Protein AF-A0A842MP48-F1 (afdb_monomer_lite)

Structure (mmCIF, N/CA/C/O backbone):
data_AF-A0A842MP48-F1
#
_entry.id   AF-A0A842MP48-F1
#
loop_
_atom_site.group_PDB
_atom_site.id
_atom_site.type_symbol
_atom_site.label_atom_id
_atom_site.label_alt_id
_atom_site.label_comp_id
_atom_site.label_asym_id
_atom_site.label_entity_id
_atom_site.label_seq_id
_atom_site.pdbx_PDB_ins_code
_atom_site.Cartn_x
_atom_site.Cartn_y
_atom_site.Cartn_z
_atom_site.occupancy
_atom_site.B_iso_or_equiv
_atom_site.auth_seq_id
_atom_site.auth_comp_id
_atom_site.auth_asym_id
_atom_site.auth_atom_id
_atom_site.pdbx_PDB_model_num
ATOM 1 N N . MET A 1 1 ? -7.549 -12.560 17.000 1.00 39.66 1 MET A N 1
ATOM 2 C CA . MET A 1 1 ? -6.668 -11.372 17.022 1.00 39.66 1 MET A CA 1
ATOM 3 C C . MET A 1 1 ? -5.923 -11.325 15.700 1.00 39.66 1 MET A C 1
ATOM 5 O O . MET A 1 1 ? -5.065 -12.169 15.484 1.00 39.66 1 MET A O 1
ATOM 9 N N . PHE A 1 2 ? -6.299 -10.417 14.800 1.00 41.78 2 PHE A N 1
ATOM 10 C CA . PHE A 1 2 ? -5.680 -10.301 13.477 1.00 41.78 2 PHE A CA 1
ATOM 11 C C . PHE A 1 2 ? -5.046 -8.920 13.337 1.00 41.78 2 PHE A C 1
ATOM 13 O O . PHE A 1 2 ? -5.685 -7.906 13.610 1.00 41.78 2 PHE A O 1
ATOM 20 N N . LEU A 1 3 ? -3.772 -8.897 12.956 1.00 42.84 3 LEU A N 1
ATOM 21 C CA . LEU A 1 3 ? -2.987 -7.685 12.773 1.00 42.84 3 LEU A CA 1
ATOM 22 C C . LEU A 1 3 ? -2.710 -7.531 11.281 1.00 42.84 3 LEU A C 1
ATOM 24 O O . LEU A 1 3 ? -1.931 -8.290 10.709 1.00 42.84 3 LEU A O 1
ATOM 28 N N . TYR A 1 4 ? -3.379 -6.573 10.644 1.00 50.03 4 TYR A N 1
ATOM 29 C CA . TYR A 1 4 ? -3.197 -6.311 9.220 1.00 50.03 4 TYR A CA 1
ATOM 30 C C . TYR A 1 4 ? -1.895 -5.532 9.001 1.00 50.03 4 TYR A C 1
ATOM 32 O O . TYR A 1 4 ? -1.718 -4.426 9.520 1.00 50.03 4 TYR A O 1
ATOM 40 N N . LYS A 1 5 ? -0.971 -6.136 8.246 1.00 59.72 5 LYS A N 1
ATOM 41 C CA . LYS A 1 5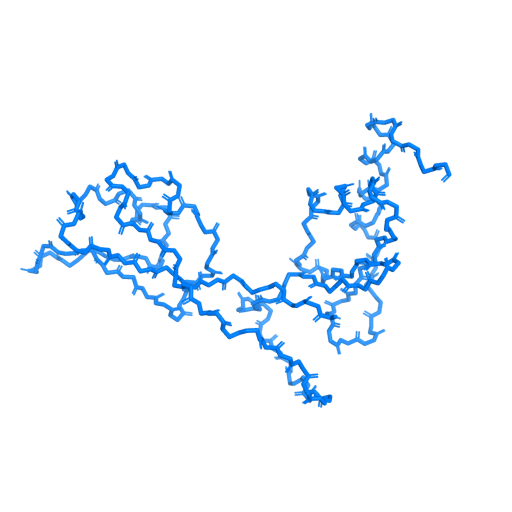 ? 0.329 -5.568 7.876 1.00 59.72 5 LYS A CA 1
ATOM 42 C C . LYS A 1 5 ? 0.349 -5.328 6.368 1.00 59.72 5 LYS A C 1
ATOM 44 O O . LYS A 1 5 ? 0.123 -6.252 5.593 1.00 59.72 5 LYS A O 1
ATOM 49 N N . GLN A 1 6 ? 0.644 -4.099 5.948 1.00 67.06 6 GLN A N 1
ATOM 50 C CA . GLN A 1 6 ? 0.967 -3.830 4.547 1.00 67.06 6 GLN A CA 1
ATOM 51 C C . GLN A 1 6 ? 2.356 -4.393 4.237 1.00 67.06 6 GLN A C 1
ATOM 53 O O . GLN A 1 6 ? 3.332 -4.079 4.926 1.00 67.06 6 GLN A O 1
ATOM 58 N N . PHE A 1 7 ? 2.452 -5.216 3.195 1.00 79.00 7 PHE A N 1
ATOM 59 C CA . PHE A 1 7 ? 3.724 -5.785 2.770 1.00 79.00 7 PHE A CA 1
ATOM 60 C C . PHE A 1 7 ? 4.397 -4.920 1.702 1.00 79.00 7 PHE A C 1
ATOM 62 O O . PHE A 1 7 ? 3.706 -4.425 0.798 1.00 79.00 7 PHE A O 1
ATOM 69 N N . PRO A 1 8 ? 5.736 -4.761 1.758 1.00 88.06 8 PRO A N 1
ATOM 70 C CA . PRO A 1 8 ? 6.503 -4.187 0.662 1.00 88.06 8 PRO A CA 1
ATOM 71 C C . PRO A 1 8 ? 6.217 -4.908 -0.657 1.00 88.06 8 PRO A C 1
ATOM 73 O O . PRO A 1 8 ? 5.697 -6.021 -0.680 1.00 88.06 8 PRO A O 1
ATOM 76 N N . VAL A 1 9 ? 6.563 -4.273 -1.767 1.00 92.06 9 VAL A N 1
ATOM 77 C CA . VAL A 1 9 ? 6.321 -4.828 -3.102 1.00 92.06 9 VAL A CA 1
ATOM 78 C C . VAL A 1 9 ? 7.606 -5.369 -3.718 1.00 92.06 9 VAL A C 1
ATOM 80 O O . VAL A 1 9 ? 8.698 -4.920 -3.382 1.00 92.06 9 VAL A O 1
ATOM 83 N N . SER A 1 10 ? 7.475 -6.299 -4.654 1.00 93.88 10 SER A N 1
ATOM 84 C CA . SER A 1 10 ? 8.546 -6.776 -5.528 1.00 93.88 10 SER A CA 1
ATOM 85 C C . SER A 1 10 ? 8.221 -6.492 -6.992 1.00 93.88 10 SER A C 1
ATOM 87 O O . SER A 1 10 ? 7.081 -6.182 -7.344 1.00 93.88 10 SER A O 1
ATOM 89 N N . ILE A 1 11 ? 9.250 -6.559 -7.842 1.00 95.31 11 ILE A N 1
ATOM 90 C CA . ILE A 1 11 ? 9.144 -6.342 -9.287 1.00 95.31 11 ILE A CA 1
ATOM 91 C C . ILE A 1 11 ? 9.605 -7.614 -10.003 1.00 95.31 11 ILE A C 1
ATOM 93 O O . ILE A 1 11 ? 10.755 -8.024 -9.843 1.00 95.31 11 ILE A O 1
ATOM 97 N N . ASP A 1 12 ? 8.733 -8.190 -10.824 1.00 96.00 12 ASP A N 1
ATOM 98 C CA . ASP A 1 12 ? 9.073 -9.195 -11.830 1.00 96.00 12 ASP A CA 1
ATOM 99 C C . ASP A 1 12 ? 9.831 -8.499 -12.975 1.00 96.00 12 ASP A C 1
ATOM 101 O O . ASP A 1 12 ? 9.258 -7.746 -13.770 1.00 96.00 12 ASP A O 1
ATOM 105 N N . GLN A 1 13 ? 11.153 -8.684 -13.016 1.00 96.06 13 GLN A N 1
ATOM 106 C CA . GLN A 1 13 ? 12.017 -7.990 -13.976 1.00 96.06 13 GLN A CA 1
ATOM 107 C C . GLN A 1 13 ? 11.818 -8.478 -15.416 1.00 96.06 13 GLN A C 1
ATOM 109 O O . GLN A 1 13 ? 12.103 -7.717 -16.340 1.00 96.06 13 GLN A O 1
ATOM 114 N N . GLU A 1 14 ? 11.295 -9.689 -15.621 1.00 96.00 14 GLU A N 1
ATOM 115 C CA . GLU A 1 14 ? 11.022 -10.220 -16.961 1.00 96.00 14 GLU A CA 1
ATOM 116 C C . GLU A 1 14 ? 9.773 -9.575 -17.571 1.00 96.00 14 GLU A C 1
ATOM 118 O O . GLU A 1 14 ? 9.745 -9.267 -18.762 1.00 96.00 14 GLU A O 1
ATOM 123 N N . LYS A 1 15 ? 8.762 -9.282 -16.745 1.00 96.69 15 LYS A N 1
ATOM 124 C CA . LYS A 1 15 ? 7.535 -8.586 -17.179 1.00 96.69 15 LYS A CA 1
ATOM 125 C C . LYS A 1 15 ? 7.646 -7.065 -17.173 1.00 96.69 15 LYS A C 1
ATOM 127 O O . LYS A 1 15 ? 6.768 -6.373 -17.693 1.00 96.69 15 LYS A O 1
ATOM 132 N N . CYS A 1 16 ? 8.670 -6.506 -16.535 1.00 97.31 16 CYS A N 1
ATOM 133 C CA . CYS A 1 16 ? 8.800 -5.064 -16.383 1.00 97.31 16 CYS A CA 1
ATOM 134 C C . CYS A 1 16 ? 9.041 -4.374 -17.737 1.00 97.31 16 CYS A C 1
ATOM 136 O O . CYS A 1 16 ? 10.117 -4.470 -18.325 1.00 97.31 16 CYS A O 1
ATOM 138 N N . SER A 1 17 ? 8.075 -3.567 -18.189 1.00 96.19 17 SER A N 1
ATOM 139 C CA . SER A 1 17 ? 8.207 -2.766 -19.418 1.00 96.19 17 SER A CA 1
ATOM 140 C C . SER A 1 17 ? 9.125 -1.547 -19.280 1.00 96.19 17 SER A C 1
ATOM 142 O O . SER A 1 17 ? 9.349 -0.829 -20.251 1.00 96.19 17 SER A O 1
ATOM 144 N N . LYS A 1 18 ? 9.637 -1.272 -18.070 1.00 96.25 18 LYS A N 1
ATOM 145 C CA . LYS A 1 18 ? 10.519 -0.129 -17.761 1.00 96.25 18 LYS A CA 1
ATOM 146 C C . LYS A 1 18 ? 9.893 1.232 -18.102 1.00 96.25 18 LYS A C 1
ATOM 148 O O . LYS A 1 18 ? 10.613 2.206 -18.304 1.00 96.25 18 LYS A O 1
ATOM 153 N N . CYS A 1 19 ? 8.557 1.324 -18.097 1.00 96.75 19 CYS A N 1
ATOM 154 C CA . CYS A 1 19 ? 7.796 2.554 -18.370 1.00 96.75 19 CYS A CA 1
ATOM 155 C C . CYS A 1 19 ? 7.949 3.655 -17.302 1.00 96.75 19 CYS A C 1
ATOM 157 O O . CYS A 1 19 ? 7.595 4.803 -17.545 1.00 96.75 19 CYS A O 1
ATOM 159 N N . ARG A 1 20 ? 8.495 3.315 -16.123 1.00 96.50 20 ARG A N 1
ATOM 160 C CA . ARG A 1 20 ? 8.838 4.231 -15.012 1.00 96.50 20 ARG A CA 1
ATOM 161 C C . ARG A 1 20 ? 7.661 4.947 -14.335 1.00 96.50 20 ARG A C 1
ATOM 163 O O . ARG A 1 20 ? 7.897 5.820 -13.506 1.00 96.50 20 ARG A O 1
ATOM 170 N N . ILE A 1 21 ? 6.418 4.532 -14.583 1.00 97.31 21 ILE A N 1
ATOM 171 C CA . ILE A 1 21 ? 5.235 5.059 -13.875 1.00 97.31 21 ILE A CA 1
ATOM 172 C C . ILE A 1 21 ? 5.405 4.923 -12.353 1.00 97.31 21 ILE A C 1
ATOM 174 O O . ILE A 1 21 ? 5.232 5.896 -11.625 1.00 97.31 21 ILE A O 1
ATOM 178 N N . CYS A 1 22 ? 5.850 3.759 -11.866 1.00 97.25 22 CYS A N 1
ATOM 179 C CA . CYS A 1 22 ? 6.110 3.529 -10.439 1.00 97.25 22 CYS A CA 1
ATOM 180 C C . CYS A 1 22 ? 7.135 4.506 -9.827 1.00 97.25 22 CYS A C 1
ATOM 182 O O . CYS A 1 22 ? 6.962 4.924 -8.685 1.00 97.25 22 CYS A O 1
ATOM 184 N N . VAL A 1 23 ? 8.149 4.920 -10.595 1.00 97.06 23 VAL A N 1
ATOM 185 C CA . VAL A 1 23 ? 9.169 5.897 -10.171 1.00 97.06 23 VAL A CA 1
ATOM 186 C C . VAL A 1 23 ? 8.569 7.298 -10.034 1.00 97.06 23 VAL A C 1
ATOM 188 O O . VAL A 1 23 ? 8.948 8.037 -9.134 1.00 97.06 23 VAL A O 1
ATOM 191 N N . SER A 1 24 ? 7.600 7.663 -10.881 1.00 96.44 24 SER A N 1
ATOM 192 C CA . SER A 1 24 ? 6.935 8.976 -10.803 1.00 96.44 24 SER A CA 1
ATOM 193 C C . SER A 1 24 ? 5.963 9.128 -9.626 1.00 96.44 24 SER A C 1
ATOM 195 O O . SER A 1 24 ? 5.684 10.251 -9.218 1.00 96.44 24 SER A O 1
ATOM 197 N N . ILE A 1 25 ? 5.453 8.019 -9.077 1.00 94.75 25 ILE A N 1
ATOM 198 C CA . ILE A 1 25 ? 4.395 8.030 -8.050 1.00 94.75 25 ILE A CA 1
ATOM 199 C C . ILE A 1 25 ? 4.878 7.615 -6.653 1.00 94.75 25 ILE A C 1
ATOM 201 O O . ILE A 1 25 ? 4.160 7.831 -5.679 1.00 94.75 25 ILE A O 1
ATOM 205 N N . CYS A 1 26 ? 6.058 6.996 -6.522 1.00 93.12 26 CYS A N 1
ATOM 206 C CA . CYS A 1 26 ? 6.610 6.614 -5.222 1.00 93.12 26 CYS A CA 1
ATOM 207 C C . CYS A 1 26 ? 8.126 6.793 -5.159 1.00 93.12 26 CYS A C 1
ATOM 209 O O . CYS A 1 26 ? 8.873 6.158 -5.899 1.00 93.12 26 CYS A O 1
ATOM 211 N N . ASN A 1 27 ? 8.577 7.532 -4.143 1.00 93.19 27 ASN A N 1
ATOM 212 C CA . ASN A 1 27 ? 9.996 7.740 -3.818 1.00 93.19 27 ASN A CA 1
ATOM 213 C C . ASN A 1 27 ? 10.731 6.453 -3.404 1.00 93.19 27 ASN A C 1
ATOM 215 O O . ASN A 1 27 ? 11.944 6.449 -3.229 1.00 93.19 27 ASN A O 1
ATOM 219 N N . CYS A 1 28 ? 9.991 5.363 -3.203 1.00 94.38 28 CYS A N 1
ATOM 220 C CA . CYS A 1 28 ? 10.537 4.046 -2.926 1.00 94.38 28 CYS A CA 1
ATOM 221 C C . CYS A 1 28 ? 11.125 3.363 -4.170 1.00 94.38 28 CYS A C 1
ATOM 223 O O . CYS A 1 28 ? 11.841 2.376 -4.017 1.00 94.38 28 CYS A O 1
ATOM 225 N N . PHE A 1 29 ? 10.833 3.856 -5.377 1.00 96.62 29 PHE A N 1
ATOM 226 C CA . PHE A 1 29 ? 11.366 3.310 -6.620 1.00 96.62 29 PHE A CA 1
ATOM 227 C C . PHE A 1 29 ? 12.482 4.184 -7.183 1.00 96.62 29 PHE A C 1
ATOM 229 O O . PHE A 1 29 ? 12.445 5.410 -7.105 1.00 96.62 29 PHE A O 1
ATOM 236 N N . SER A 1 30 ? 13.446 3.539 -7.828 1.00 96.75 30 SER A N 1
ATOM 237 C CA . SER A 1 30 ? 14.487 4.199 -8.606 1.00 96.75 30 SER A CA 1
ATOM 238 C C . SER A 1 30 ? 14.680 3.490 -9.942 1.00 96.75 30 SER A C 1
ATOM 240 O O . SER A 1 30 ? 14.354 2.314 -10.106 1.00 96.75 30 SER A O 1
ATOM 242 N N . TYR A 1 31 ? 15.182 4.223 -10.931 1.00 97.25 31 TYR A N 1
ATOM 243 C CA . TYR A 1 31 ? 15.546 3.667 -12.228 1.00 97.25 31 TYR A CA 1
ATOM 244 C C . TYR A 1 31 ? 17.064 3.698 -12.373 1.00 97.25 31 TYR A C 1
ATOM 246 O O . TYR A 1 31 ? 17.667 4.774 -12.361 1.00 97.25 31 TYR A O 1
ATOM 254 N N . ASN A 1 32 ? 17.669 2.522 -12.518 1.00 95.25 32 ASN A N 1
ATOM 255 C CA . ASN A 1 32 ? 19.083 2.388 -12.815 1.00 95.25 32 ASN A CA 1
ATOM 256 C C . ASN A 1 32 ? 19.277 2.474 -14.337 1.00 95.25 32 ASN A C 1
ATOM 258 O O . ASN A 1 32 ? 18.799 1.625 -15.094 1.00 95.25 32 ASN A O 1
ATOM 262 N N . LYS A 1 33 ? 19.958 3.537 -14.779 1.00 93.56 33 LYS A N 1
ATOM 263 C CA . LYS A 1 33 ? 20.234 3.793 -16.198 1.00 93.56 33 LYS A CA 1
ATOM 264 C C . LYS A 1 33 ? 21.234 2.799 -16.781 1.00 93.56 33 LYS A C 1
ATOM 266 O O . LYS A 1 33 ? 21.052 2.406 -17.928 1.00 93.56 33 LYS A O 1
ATOM 271 N N . ASP A 1 34 ? 22.226 2.387 -15.999 1.00 94.75 34 ASP A N 1
ATOM 272 C CA . ASP A 1 34 ? 23.335 1.545 -16.454 1.00 94.75 34 ASP A CA 1
ATOM 273 C C . ASP A 1 34 ? 22.867 0.111 -16.709 1.00 94.75 34 ASP A C 1
ATOM 275 O O . ASP A 1 34 ? 23.214 -0.502 -17.715 1.00 94.75 34 ASP A O 1
ATOM 279 N N . THR A 1 35 ? 22.008 -0.407 -15.832 1.00 93.31 35 THR A N 1
ATOM 280 C CA . THR A 1 35 ? 21.434 -1.754 -15.965 1.00 93.31 35 THR A CA 1
ATOM 281 C C . THR A 1 35 ? 20.098 -1.766 -16.704 1.00 93.31 35 THR A C 1
ATOM 283 O O . THR A 1 35 ? 19.575 -2.839 -16.998 1.00 93.31 35 THR A O 1
ATOM 286 N N . ASN A 1 36 ? 19.527 -0.596 -17.014 1.00 93.19 36 ASN A N 1
ATOM 287 C CA . ASN A 1 36 ? 18.195 -0.452 -17.606 1.00 93.19 36 ASN A CA 1
ATOM 288 C C . ASN A 1 36 ? 17.119 -1.229 -16.814 1.00 93.19 36 ASN A C 1
ATOM 290 O O . ASN A 1 36 ? 16.295 -1.950 -17.389 1.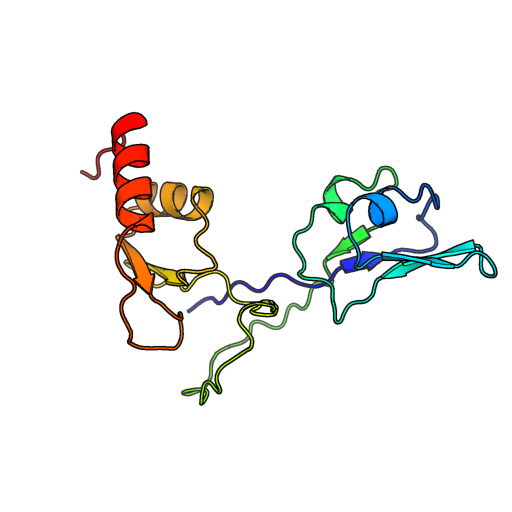00 93.19 36 ASN A O 1
ATOM 294 N N . THR A 1 37 ? 17.150 -1.104 -15.483 1.00 95.25 37 THR A N 1
ATOM 295 C CA . THR A 1 37 ? 16.226 -1.781 -14.557 1.00 95.25 37 THR A CA 1
ATOM 296 C C . THR A 1 37 ? 15.571 -0.801 -13.592 1.00 95.25 37 THR A C 1
ATOM 298 O O . THR A 1 37 ? 16.111 0.255 -13.260 1.00 95.25 37 THR A O 1
ATOM 301 N N . VAL A 1 38 ? 14.372 -1.158 -13.134 1.00 97.38 38 VAL A N 1
ATOM 302 C CA . VAL A 1 38 ? 13.684 -0.454 -12.049 1.00 97.38 38 VAL A CA 1
ATOM 303 C C . VAL A 1 38 ? 13.926 -1.222 -10.755 1.00 97.38 38 VAL A C 1
ATOM 305 O O . VAL A 1 38 ? 13.796 -2.445 -10.727 1.00 97.38 38 VAL A O 1
ATOM 308 N N . LEU A 1 39 ? 14.259 -0.501 -9.689 1.00 95.69 39 LEU A N 1
ATOM 309 C CA . LEU A 1 39 ? 14.530 -1.040 -8.361 1.00 95.69 39 LEU A CA 1
ATOM 310 C C . LEU A 1 39 ? 13.530 -0.471 -7.355 1.00 95.69 39 LEU A C 1
ATOM 312 O O . LEU A 1 39 ? 13.045 0.650 -7.513 1.00 95.69 39 LEU A O 1
ATOM 316 N N . VAL A 1 40 ? 13.244 -1.243 -6.310 1.00 94.44 40 VAL A N 1
ATOM 317 C CA . VAL A 1 40 ? 12.412 -0.827 -5.178 1.00 94.44 40 VAL A CA 1
ATOM 318 C C . VAL A 1 40 ? 13.209 -0.953 -3.884 1.00 94.44 40 VAL A C 1
ATOM 320 O O . VAL A 1 40 ? 13.878 -1.956 -3.643 1.00 94.44 40 VAL A O 1
ATOM 323 N N . ASN A 1 41 ? 13.150 0.080 -3.045 1.00 91.12 41 ASN A N 1
ATOM 324 C CA . ASN A 1 41 ? 13.689 0.051 -1.694 1.00 91.12 41 ASN A CA 1
ATOM 325 C C . ASN A 1 41 ? 12.620 -0.473 -0.726 1.00 91.12 41 ASN A C 1
ATOM 327 O O . ASN A 1 41 ? 11.732 0.268 -0.293 1.00 91.12 41 ASN A O 1
ATOM 331 N N . ASN A 1 42 ? 12.739 -1.747 -0.355 1.00 83.25 42 ASN A N 1
ATOM 332 C CA . ASN A 1 42 ? 11.789 -2.417 0.535 1.00 83.25 42 ASN A CA 1
ATOM 333 C C . ASN A 1 42 ? 11.784 -1.854 1.962 1.00 83.25 42 ASN A C 1
ATOM 335 O O . ASN A 1 42 ? 10.768 -1.963 2.639 1.00 83.25 42 ASN A O 1
ATOM 339 N N . ILE A 1 43 ? 12.870 -1.207 2.402 1.00 80.50 43 ILE A N 1
ATOM 340 C CA . ILE A 1 43 ? 12.955 -0.578 3.731 1.00 80.50 43 ILE A CA 1
ATOM 341 C C . ILE A 1 43 ? 12.065 0.672 3.787 1.00 80.50 43 ILE A C 1
ATOM 343 O O . ILE A 1 43 ? 11.453 0.965 4.811 1.00 80.50 43 ILE A O 1
ATOM 347 N N . SER A 1 44 ? 11.977 1.417 2.683 1.00 80.38 44 SER A N 1
ATOM 348 C CA . SER A 1 44 ? 11.159 2.635 2.586 1.00 80.38 44 SER A CA 1
ATOM 349 C C . SER A 1 44 ? 9.741 2.378 2.066 1.00 80.38 44 SER A C 1
ATOM 351 O O . SER A 1 44 ? 8.883 3.260 2.150 1.00 80.38 44 SER A O 1
ATOM 353 N N . CYS A 1 45 ? 9.483 1.199 1.499 1.00 85.25 45 CYS A N 1
ATOM 354 C CA . CYS A 1 45 ? 8.184 0.843 0.952 1.00 85.25 45 CYS A CA 1
ATOM 355 C C . CYS A 1 45 ? 7.169 0.604 2.075 1.00 85.25 45 CYS A C 1
ATOM 357 O O . CYS A 1 45 ? 7.341 -0.277 2.911 1.00 85.25 45 CYS A O 1
ATOM 359 N N . LYS A 1 46 ? 6.072 1.367 2.063 1.00 83.69 46 LYS A N 1
ATOM 360 C CA . LYS A 1 46 ? 4.988 1.214 3.047 1.00 83.69 46 LYS A CA 1
ATOM 361 C C . LYS A 1 46 ? 3.995 0.108 2.698 1.00 83.69 46 LYS A C 1
ATOM 363 O O . LYS A 1 46 ? 3.188 -0.225 3.548 1.00 83.69 46 LYS A O 1
ATOM 368 N N . GLY A 1 47 ? 4.039 -0.419 1.472 1.00 87.06 47 GLY A N 1
ATOM 369 C CA . GLY A 1 47 ? 3.095 -1.434 1.008 1.00 87.06 47 GLY A CA 1
ATOM 370 C C . GLY A 1 47 ? 1.693 -0.905 0.681 1.00 87.06 47 GLY A C 1
ATOM 371 O O . GLY A 1 47 ? 0.732 -1.654 0.768 1.00 87.06 47 GLY A O 1
ATOM 372 N N . CYS A 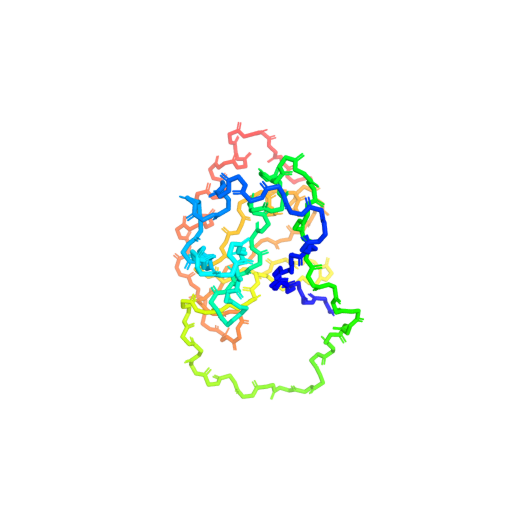1 48 ? 1.553 0.361 0.268 1.00 87.44 48 CYS A N 1
ATOM 373 C CA . CYS A 1 48 ? 0.240 0.971 -0.003 1.00 87.44 48 CYS A CA 1
ATOM 374 C C . CYS A 1 48 ? -0.444 0.513 -1.307 1.00 87.44 48 CYS A C 1
ATOM 376 O O . CYS A 1 48 ? -1.566 0.921 -1.581 1.00 87.44 48 CYS A O 1
ATOM 378 N N . GLY A 1 49 ? 0.238 -0.258 -2.159 1.00 89.31 49 GLY A N 1
ATOM 379 C CA . GLY A 1 49 ? -0.357 -0.866 -3.356 1.00 89.31 49 GLY A CA 1
ATOM 380 C C . GLY A 1 49 ? -0.614 0.063 -4.552 1.00 89.31 49 GLY A C 1
ATOM 381 O O . GLY A 1 49 ? -0.932 -0.429 -5.631 1.00 89.31 49 GLY A O 1
ATOM 382 N N . VAL A 1 50 ? -0.403 1.383 -4.446 1.00 92.38 50 VAL A N 1
ATOM 383 C CA . VAL A 1 50 ? -0.637 2.320 -5.574 1.00 92.38 50 VAL A CA 1
ATOM 384 C C . VAL A 1 50 ? 0.178 1.933 -6.817 1.00 92.38 50 VAL A C 1
ATOM 386 O O . VAL A 1 50 ? -0.328 1.957 -7.937 1.00 92.38 50 VAL A O 1
ATOM 389 N N . CYS A 1 51 ? 1.432 1.512 -6.626 1.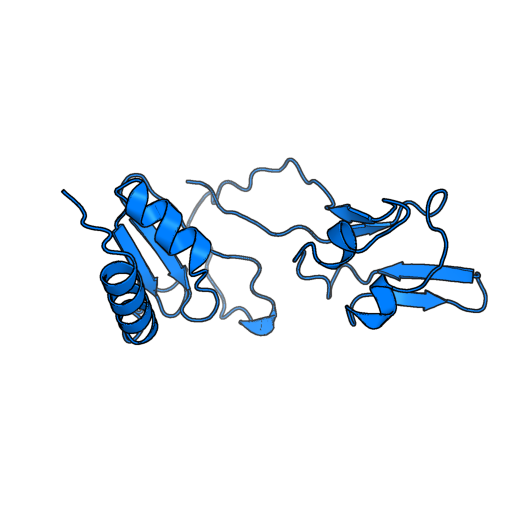00 94.94 51 CYS A N 1
ATOM 390 C CA . CYS A 1 51 ? 2.296 1.053 -7.715 1.00 94.94 51 CYS A CA 1
ATOM 391 C C . CYS A 1 51 ? 1.847 -0.274 -8.340 1.00 94.94 51 CYS A C 1
ATOM 393 O O . CYS A 1 51 ? 2.021 -0.446 -9.543 1.00 94.94 51 CYS A O 1
ATOM 395 N N . VAL A 1 52 ? 1.239 -1.170 -7.557 1.00 94.38 52 VAL A N 1
ATOM 396 C CA . VAL A 1 52 ? 0.666 -2.433 -8.043 1.00 94.38 52 VAL A CA 1
ATOM 397 C C . VAL A 1 52 ? -0.501 -2.130 -8.980 1.00 94.38 52 VAL A C 1
ATOM 399 O O . VAL A 1 52 ? -0.498 -2.569 -10.126 1.00 94.38 52 VAL A O 1
ATOM 402 N N . ALA A 1 53 ? -1.442 -1.293 -8.533 1.00 92.81 53 ALA A N 1
ATOM 403 C CA . ALA A 1 53 ? -2.609 -0.905 -9.325 1.00 92.81 53 ALA A CA 1
ATOM 404 C C . ALA A 1 53 ? -2.245 -0.106 -10.589 1.00 92.81 53 ALA A C 1
ATOM 406 O O . ALA A 1 53 ? -2.929 -0.201 -11.602 1.00 92.81 53 ALA A O 1
ATOM 407 N N . SER A 1 54 ? -1.159 0.672 -10.541 1.00 94.56 54 SER A N 1
ATOM 408 C CA . SER A 1 54 ? -0.740 1.541 -11.650 1.00 94.56 54 SER A CA 1
ATOM 409 C C . SER A 1 54 ? 0.187 0.860 -12.660 1.00 94.56 54 SER A C 1
ATOM 411 O O . SER A 1 54 ? 0.589 1.500 -13.629 1.00 94.56 54 SER A O 1
ATOM 413 N N . CYS A 1 55 ? 0.602 -0.392 -12.435 1.00 96.50 55 CYS A N 1
ATOM 414 C CA . CYS A 1 55 ? 1.553 -1.068 -13.312 1.00 96.50 55 CYS A CA 1
ATOM 415 C C . CYS A 1 55 ? 0.844 -1.631 -14.560 1.00 96.50 55 CYS A C 1
ATOM 417 O O . CYS A 1 55 ? 0.146 -2.639 -14.447 1.00 96.50 55 CYS A O 1
ATOM 419 N N . PRO A 1 56 ? 1.060 -1.067 -15.768 1.00 96.56 56 PRO A N 1
ATOM 420 C CA . PRO A 1 56 ? 0.358 -1.517 -16.972 1.00 96.56 56 PRO A CA 1
ATOM 421 C C . PRO A 1 56 ? 0.806 -2.906 -17.439 1.00 96.56 56 PRO A C 1
ATOM 423 O O . PRO A 1 56 ? 0.064 -3.588 -18.133 1.00 96.56 56 PRO A O 1
ATOM 426 N N . SER A 1 57 ? 2.021 -3.324 -17.073 1.00 97.06 57 SER A N 1
ATOM 427 C CA . SER A 1 57 ? 2.556 -4.648 -17.400 1.00 97.06 57 SER A CA 1
ATOM 428 C C . SER A 1 57 ? 2.311 -5.679 -16.296 1.00 97.06 57 SER A C 1
ATOM 430 O O . SER A 1 57 ? 2.844 -6.782 -16.374 1.00 97.06 57 SER A O 1
ATOM 432 N N . SER A 1 58 ? 1.572 -5.305 -15.243 1.00 95.81 58 SER A N 1
ATOM 433 C CA . SER A 1 58 ? 1.290 -6.152 -14.077 1.00 95.81 58 SER A CA 1
ATOM 434 C C . SER A 1 58 ? 2.538 -6.827 -13.492 1.00 95.81 58 SER A C 1
ATOM 436 O O . SER A 1 58 ? 2.483 -7.969 -13.055 1.00 95.81 58 SER A O 1
ATOM 438 N N . ALA A 1 59 ? 3.673 -6.121 -13.500 1.00 97.00 59 ALA A N 1
ATOM 439 C CA . ALA A 1 59 ? 4.970 -6.636 -13.063 1.00 97.00 59 ALA A CA 1
ATOM 440 C C . ALA A 1 59 ? 5.273 -6.376 -11.577 1.00 97.00 59 ALA A C 1
ATOM 442 O O . ALA A 1 59 ? 6.347 -6.735 -11.109 1.00 97.00 59 ALA A O 1
ATOM 443 N N . ILE A 1 60 ? 4.388 -5.695 -10.842 1.00 95.44 60 ILE A N 1
ATOM 444 C CA . ILE A 1 60 ? 4.605 -5.320 -9.437 1.00 95.44 60 ILE A CA 1
ATOM 445 C C . ILE A 1 60 ? 3.589 -6.058 -8.570 1.00 95.44 60 ILE A C 1
ATOM 447 O O . ILE A 1 60 ? 2.391 -5.990 -8.841 1.00 95.44 60 ILE A O 1
ATOM 451 N N . HIS A 1 61 ? 4.058 -6.712 -7.508 1.00 92.31 61 HIS A N 1
ATOM 452 C CA . HIS A 1 61 ? 3.222 -7.502 -6.600 1.00 92.31 61 HIS A CA 1
ATOM 453 C C . HIS A 1 61 ? 3.597 -7.230 -5.144 1.00 92.31 61 HIS A C 1
ATOM 455 O O . HIS A 1 61 ? 4.733 -6.865 -4.857 1.00 92.31 61 HIS A O 1
ATOM 461 N N . HIS A 1 62 ? 2.662 -7.416 -4.212 1.00 88.19 62 HIS A N 1
ATOM 462 C CA . HIS A 1 62 ? 3.016 -7.445 -2.793 1.00 88.19 62 HIS A CA 1
ATOM 463 C C . HIS A 1 62 ? 3.849 -8.691 -2.498 1.00 88.19 62 HIS A C 1
ATOM 465 O O . HIS A 1 62 ? 3.524 -9.779 -2.971 1.00 88.19 62 HIS A O 1
ATOM 471 N N . LEU A 1 63 ? 4.900 -8.529 -1.698 1.00 83.06 63 LEU A N 1
ATOM 472 C CA . LEU A 1 63 ? 5.591 -9.649 -1.078 1.00 83.06 63 LEU A CA 1
ATOM 473 C C . LEU A 1 63 ? 4.615 -10.289 -0.093 1.00 83.06 63 LEU A C 1
ATOM 475 O O . LEU A 1 63 ? 4.409 -9.768 0.996 1.00 83.06 63 LEU A O 1
ATOM 479 N N . GLN A 1 64 ? 3.952 -11.368 -0.493 1.00 69.00 64 GLN A N 1
ATOM 480 C CA . GLN A 1 64 ? 3.162 -12.149 0.448 1.00 69.00 64 GLN A CA 1
ATOM 481 C C . GLN A 1 64 ? 4.129 -12.848 1.397 1.00 69.00 64 GLN A C 1
ATOM 483 O O . GLN A 1 64 ? 5.007 -13.592 0.965 1.00 69.00 64 GLN A O 1
ATOM 488 N N . ASP A 1 65 ? 3.982 -12.567 2.683 1.00 52.53 65 ASP A N 1
ATOM 489 C CA . ASP A 1 65 ? 4.525 -13.406 3.733 1.00 52.53 65 ASP A CA 1
ATOM 490 C C . ASP A 1 65 ? 3.303 -14.014 4.424 1.00 52.53 65 ASP A C 1
ATOM 492 O O . ASP A 1 65 ? 2.558 -13.311 5.108 1.00 52.53 65 ASP A O 1
ATOM 496 N N . ASP A 1 66 ? 3.053 -15.304 4.192 1.00 48.75 66 ASP A N 1
ATOM 497 C CA . ASP A 1 66 ? 1.963 -16.059 4.832 1.00 48.75 66 ASP A CA 1
ATOM 498 C C . ASP A 1 66 ? 2.196 -16.240 6.347 1.00 48.75 66 ASP A C 1
ATOM 500 O O . ASP A 1 66 ? 1.441 -16.933 7.035 1.00 48.75 66 ASP A O 1
ATOM 504 N N . SER A 1 67 ? 3.238 -15.617 6.907 1.00 45.16 67 SER A N 1
ATOM 505 C CA . SER A 1 67 ? 3.467 -15.562 8.342 1.00 45.16 67 SER A CA 1
ATOM 506 C C . SER A 1 67 ? 2.462 -14.625 9.022 1.00 45.16 67 SER A C 1
ATOM 508 O O . SER A 1 67 ? 2.664 -13.428 9.238 1.00 45.16 67 SER A O 1
ATOM 510 N N . PHE A 1 68 ? 1.342 -15.219 9.425 1.00 44.38 68 PHE A N 1
ATOM 511 C CA . PHE A 1 68 ? 0.481 -14.687 10.471 1.00 44.38 68 PHE A CA 1
ATOM 512 C C . PHE A 1 68 ? 1.324 -14.431 11.731 1.00 44.38 68 PHE A C 1
ATOM 514 O O . PHE A 1 68 ? 1.736 -15.365 12.419 1.00 44.38 68 PHE A O 1
ATOM 521 N N . PHE A 1 69 ? 1.588 -13.165 12.057 1.00 44.03 69 PHE A N 1
ATOM 522 C CA . PHE A 1 69 ? 2.222 -12.819 13.327 1.00 44.03 69 PHE A CA 1
ATOM 523 C C . PHE A 1 69 ? 1.181 -12.891 14.448 1.00 44.03 69 PHE A C 1
ATOM 525 O O . PHE A 1 69 ? 0.378 -11.976 14.641 1.00 44.03 69 PHE A O 1
ATOM 532 N N . TYR A 1 70 ? 1.215 -13.982 15.211 1.00 42.25 70 TYR A N 1
ATOM 533 C CA . TYR A 1 70 ? 0.632 -14.015 16.545 1.00 42.25 70 TYR A CA 1
ATOM 534 C C . TYR A 1 70 ? 1.474 -13.103 17.444 1.00 42.25 70 TYR A C 1
ATOM 536 O O . TYR A 1 70 ? 2.671 -13.327 17.610 1.00 42.25 70 TYR A O 1
ATOM 544 N N . LEU A 1 71 ? 0.866 -12.072 18.038 1.00 43.06 71 LEU A N 1
ATOM 545 C CA . LEU A 1 71 ? 1.466 -11.381 19.182 1.00 43.06 71 LEU A CA 1
ATOM 546 C C . LEU A 1 71 ? 1.427 -12.348 20.374 1.00 43.06 71 LEU A C 1
ATOM 548 O O . LEU A 1 71 ? 0.487 -12.329 21.168 1.00 43.06 71 LEU A O 1
ATOM 552 N N . SER A 1 72 ? 2.409 -13.244 20.458 1.00 41.59 72 SER A N 1
ATOM 553 C CA . SER A 1 72 ? 2.670 -14.004 21.674 1.00 41.59 72 SER A CA 1
ATOM 554 C C . SER A 1 72 ? 3.385 -13.077 22.654 1.00 41.59 72 SER A C 1
ATOM 556 O O . SER A 1 72 ? 4.577 -12.819 22.520 1.00 41.59 72 SER A O 1
ATOM 558 N N . GLU A 1 73 ? 2.602 -12.585 23.612 1.00 44.47 73 GLU A N 1
ATOM 559 C CA . GLU A 1 73 ? 3.002 -11.801 24.784 1.00 44.47 73 GLU A CA 1
ATOM 560 C C . GLU A 1 73 ? 3.396 -10.334 24.539 1.00 44.47 73 GLU A C 1
ATOM 562 O O . GLU A 1 73 ? 3.806 -9.920 23.457 1.00 44.47 73 GLU A O 1
ATOM 567 N N . LYS A 1 74 ? 3.135 -9.518 25.572 1.00 43.22 74 LYS A N 1
ATOM 568 C CA . LYS A 1 74 ? 3.206 -8.050 25.581 1.00 43.22 74 LYS A CA 1
ATOM 569 C C . LYS A 1 74 ? 4.548 -7.564 25.032 1.00 43.22 74 LYS A C 1
ATOM 571 O O . LYS A 1 74 ? 5.537 -7.519 25.755 1.00 43.22 74 LYS A O 1
ATOM 576 N N . ALA A 1 75 ? 4.561 -7.148 23.770 1.00 43.34 75 ALA A N 1
ATOM 577 C CA . ALA A 1 75 ? 5.692 -6.439 23.202 1.00 43.34 75 ALA A CA 1
ATOM 578 C C . ALA A 1 75 ? 5.880 -5.122 23.968 1.00 43.34 75 ALA A C 1
ATOM 580 O O . ALA A 1 75 ? 4.974 -4.286 24.003 1.00 43.34 75 ALA A O 1
ATOM 581 N N . GLU A 1 76 ? 7.046 -4.930 24.583 1.00 38.44 76 GLU A N 1
ATOM 582 C CA . GLU A 1 76 ? 7.461 -3.624 25.086 1.00 38.44 76 GLU A CA 1
ATOM 583 C C . GLU A 1 76 ? 7.586 -2.673 23.895 1.00 38.44 76 GLU A C 1
ATOM 585 O O . GLU A 1 76 ? 8.537 -2.714 23.108 1.00 38.44 76 GLU A O 1
ATOM 590 N N . VAL A 1 77 ? 6.564 -1.839 23.712 1.00 46.22 77 VAL A N 1
ATOM 591 C CA . VAL A 1 77 ? 6.506 -0.908 22.592 1.00 46.22 77 VAL A CA 1
ATOM 592 C C . VAL A 1 77 ? 7.373 0.295 22.912 1.00 46.22 77 VAL A C 1
ATOM 594 O O . VAL A 1 77 ? 6.917 1.313 23.430 1.00 46.22 77 VAL A O 1
ATOM 597 N N . ASN A 1 78 ? 8.651 0.184 22.558 1.00 48.69 78 ASN A N 1
ATOM 598 C CA . ASN A 1 78 ? 9.498 1.353 22.392 1.00 48.69 78 ASN A CA 1
ATOM 599 C C . ASN A 1 78 ? 8.847 2.290 21.373 1.00 48.69 78 ASN A C 1
ATOM 601 O O . ASN A 1 78 ? 8.272 1.836 20.383 1.00 48.69 78 ASN A O 1
ATOM 605 N N . LYS A 1 79 ? 8.915 3.595 21.650 1.00 48.22 79 LYS A N 1
ATOM 606 C CA . LYS A 1 79 ? 8.262 4.687 20.915 1.00 48.22 79 LYS A CA 1
ATOM 607 C C . LYS A 1 79 ? 8.621 4.624 19.422 1.00 48.22 79 LYS A C 1
ATOM 609 O O . LYS A 1 79 ? 9.584 5.235 18.975 1.00 48.22 79 LYS A O 1
ATOM 614 N N . PHE A 1 80 ? 7.866 3.831 18.665 1.00 58.84 80 PHE A N 1
ATOM 615 C CA . PHE A 1 80 ? 8.111 3.570 17.255 1.00 58.84 80 PHE A CA 1
ATOM 616 C C . PHE A 1 80 ? 7.933 4.886 16.498 1.00 58.84 80 PHE A C 1
ATOM 618 O O . PHE A 1 80 ? 6.922 5.572 16.688 1.00 58.84 80 PHE A O 1
ATOM 625 N N . GLU A 1 81 ? 8.905 5.266 15.665 1.00 58.62 81 GLU A N 1
ATOM 626 C CA . GLU A 1 81 ? 8.771 6.433 14.794 1.00 58.62 81 GLU A CA 1
ATOM 627 C C . GLU A 1 81 ? 7.477 6.282 13.989 1.00 58.62 81 GLU A C 1
ATOM 629 O O . GLU A 1 81 ? 7.355 5.427 13.108 1.00 58.62 81 GLU A O 1
ATOM 634 N N . CYS A 1 82 ? 6.476 7.104 14.309 1.00 63.28 82 CYS A N 1
ATOM 635 C CA . CYS A 1 82 ? 5.138 6.999 13.731 1.00 63.28 82 CYS A CA 1
ATOM 636 C C . CYS A 1 82 ? 5.150 7.045 12.193 1.00 63.28 82 CYS A C 1
ATOM 638 O O . CYS A 1 82 ? 4.250 6.509 11.550 1.00 63.28 82 CYS A O 1
ATOM 640 N N . GLU A 1 83 ? 6.177 7.660 11.604 1.00 58.84 83 GLU A N 1
ATOM 641 C CA . GLU A 1 83 ? 6.391 7.774 10.159 1.00 58.84 83 GLU A CA 1
ATOM 642 C C . GLU A 1 83 ? 6.568 6.422 9.456 1.00 58.84 83 GLU A C 1
ATOM 644 O O . GLU A 1 83 ? 6.190 6.280 8.285 1.00 58.84 83 GLU A O 1
ATOM 649 N N . LYS A 1 84 ? 7.085 5.425 10.183 1.00 60.41 84 LYS A N 1
ATOM 650 C CA . LYS A 1 84 ? 7.363 4.068 9.698 1.00 60.41 84 LYS A CA 1
ATOM 651 C C . LYS A 1 84 ? 6.349 3.035 10.190 1.00 60.41 84 LYS A C 1
ATOM 653 O O . LYS A 1 84 ? 6.478 1.868 9.843 1.00 60.41 84 LYS A O 1
ATOM 658 N N . CYS A 1 85 ? 5.367 3.424 11.013 1.00 65.69 85 CYS A N 1
ATOM 659 C CA . CYS A 1 85 ? 4.436 2.488 11.655 1.00 65.69 85 CYS A CA 1
ATOM 660 C C . CYS A 1 85 ? 3.734 1.604 10.614 1.00 65.69 85 CYS A C 1
ATOM 662 O O . CYS A 1 85 ? 3.103 2.143 9.709 1.00 65.69 85 CYS A O 1
ATOM 664 N N . LEU A 1 86 ? 3.849 0.278 10.737 1.00 63.00 86 LEU A N 1
ATOM 665 C CA . LEU A 1 86 ? 3.284 -0.699 9.792 1.00 63.00 86 LEU A CA 1
ATOM 666 C C . LEU A 1 86 ? 1.876 -1.183 10.178 1.00 63.00 86 LEU A C 1
ATOM 668 O O . LEU A 1 86 ? 1.288 -1.971 9.446 1.00 63.00 86 LEU A O 1
ATOM 672 N N . TYR A 1 87 ? 1.348 -0.723 11.314 1.00 70.06 87 TYR A N 1
ATOM 673 C CA . TYR A 1 87 ? 0.079 -1.182 11.875 1.00 70.06 87 TYR A CA 1
ATOM 674 C C . TYR A 1 87 ? -1.053 -0.209 11.556 1.00 70.06 87 TYR A C 1
ATOM 676 O O . TYR A 1 87 ? -0.924 0.992 11.804 1.00 70.06 87 TYR A O 1
ATOM 684 N N . GLU A 1 88 ? -2.159 -0.722 11.023 1.00 69.25 88 GLU A N 1
ATOM 685 C CA . GLU A 1 88 ? -3.313 0.096 10.631 1.00 69.25 88 GLU A CA 1
ATOM 686 C C . GLU A 1 88 ? -4.376 0.173 11.725 1.00 69.25 88 GLU A C 1
ATOM 688 O O . GLU A 1 88 ? -4.696 1.261 12.203 1.00 69.25 88 GLU A O 1
ATOM 693 N N . PHE A 1 89 ? -4.892 -0.979 12.145 1.00 81.38 89 PHE A N 1
ATOM 694 C CA . PHE A 1 89 ? -5.930 -1.093 13.161 1.00 81.38 89 PHE A CA 1
ATOM 695 C C . PHE A 1 89 ? -5.867 -2.456 13.854 1.00 81.38 89 PHE A C 1
ATOM 697 O O . PHE A 1 89 ? -5.208 -3.389 13.393 1.00 81.38 89 PHE A O 1
ATOM 704 N N . PHE A 1 90 ? -6.555 -2.544 14.983 1.00 83.00 90 PHE A N 1
ATOM 705 C CA . PHE A 1 90 ? -6.746 -3.747 15.778 1.00 83.00 90 PHE A CA 1
ATOM 706 C C . PHE A 1 90 ? -8.232 -4.055 15.759 1.00 83.00 90 PHE A C 1
ATOM 708 O O . PHE A 1 90 ? -9.041 -3.155 15.958 1.00 83.00 90 PHE A O 1
ATOM 715 N N . GLU A 1 91 ? -8.586 -5.305 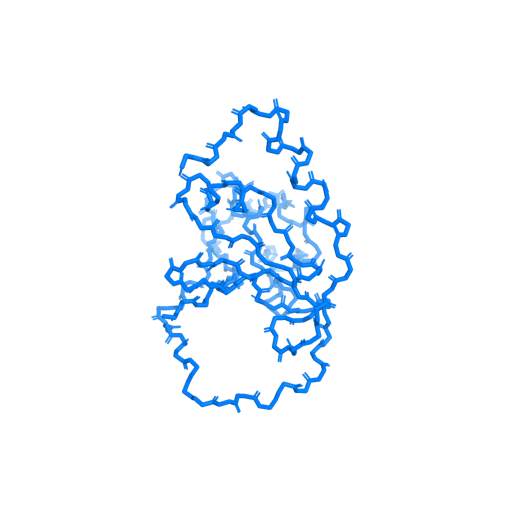15.507 1.00 84.19 91 GLU A N 1
ATOM 716 C CA . GLU A 1 91 ? -9.973 -5.742 15.425 1.00 84.19 91 GLU A CA 1
ATOM 717 C C . GLU A 1 91 ? -10.197 -6.894 16.410 1.00 84.19 91 GLU A C 1
ATOM 719 O O . GLU A 1 91 ? -9.527 -7.932 16.336 1.00 84.19 91 GLU A O 1
ATOM 724 N N . ASP A 1 92 ? -11.131 -6.685 17.335 1.00 83.38 92 ASP A N 1
ATOM 725 C CA . ASP A 1 92 ? -11.706 -7.713 18.201 1.00 83.38 92 ASP A CA 1
ATOM 726 C C . ASP A 1 92 ? -13.158 -8.014 17.777 1.00 83.38 92 ASP A C 1
ATOM 728 O O . ASP A 1 92 ? -13.590 -7.617 16.686 1.00 83.38 92 ASP A O 1
ATOM 732 N N . GLU A 1 93 ? -13.881 -8.810 18.569 1.00 82.31 93 GLU A N 1
ATOM 733 C CA . GLU A 1 93 ? -15.247 -9.247 18.244 1.00 82.31 93 GLU A CA 1
ATOM 734 C C . GLU A 1 93 ? -16.201 -8.051 18.095 1.00 82.31 93 GLU A C 1
ATOM 736 O O . GLU A 1 93 ? -16.888 -7.946 17.078 1.00 82.31 93 GLU A O 1
ATOM 741 N N . ASP A 1 94 ? -16.126 -7.087 19.016 1.00 87.44 94 ASP A N 1
ATOM 742 C CA . ASP A 1 94 ? -17.092 -5.986 19.135 1.00 87.44 94 ASP A CA 1
ATOM 743 C C . ASP A 1 94 ? -16.569 -4.638 18.622 1.00 87.44 94 ASP A C 1
ATOM 745 O O . ASP A 1 94 ? -17.311 -3.650 18.533 1.00 87.44 94 ASP A O 1
ATOM 749 N N . SER A 1 95 ? -15.268 -4.525 18.356 1.00 88.06 95 SER A N 1
ATOM 750 C CA . SER A 1 95 ? -14.638 -3.237 18.107 1.00 88.06 95 SER A CA 1
ATOM 751 C C . SER A 1 95 ? -13.461 -3.275 17.144 1.00 88.06 95 SER A C 1
ATOM 753 O O . SER A 1 95 ? -12.746 -4.263 16.979 1.00 88.06 95 SER A O 1
ATOM 755 N N . ILE A 1 96 ? -13.262 -2.130 16.500 1.00 87.81 96 ILE A N 1
ATOM 756 C CA . ILE A 1 96 ? -12.075 -1.819 15.719 1.00 87.81 96 ILE A CA 1
ATOM 757 C C . ILE A 1 96 ? -11.409 -0.578 16.310 1.00 87.81 96 ILE A C 1
ATOM 759 O O . ILE A 1 96 ? -12.042 0.452 16.559 1.00 87.81 96 ILE A O 1
ATOM 763 N N . ILE A 1 97 ? -10.111 -0.688 16.564 1.00 88.06 97 ILE A N 1
ATOM 764 C CA . ILE A 1 97 ? -9.294 0.315 17.232 1.00 88.06 97 ILE A CA 1
ATOM 765 C C . ILE A 1 97 ? -8.259 0.833 16.242 1.00 88.06 97 ILE A C 1
ATOM 767 O O . ILE A 1 97 ? -7.377 0.099 15.800 1.00 88.06 97 ILE A O 1
ATOM 771 N N . PHE A 1 98 ? -8.337 2.120 15.933 1.00 85.44 98 PHE A N 1
ATOM 772 C CA . PHE A 1 98 ? -7.380 2.816 15.084 1.00 85.44 98 PHE A CA 1
ATOM 773 C C . PHE A 1 98 ? -6.367 3.603 15.914 1.00 85.44 98 PHE A C 1
ATOM 775 O O . PHE A 1 98 ? -6.650 4.078 17.018 1.00 85.44 98 PHE A O 1
ATOM 782 N N . CYS A 1 99 ? -5.191 3.816 15.332 1.00 84.25 99 CYS A N 1
ATOM 783 C CA . CYS A 1 99 ? -4.256 4.834 15.797 1.00 84.25 99 CYS A CA 1
ATOM 784 C C . CYS A 1 99 ? -4.675 6.214 15.263 1.00 84.25 99 CYS A C 1
ATOM 786 O O . CYS A 1 99 ? -5.107 6.347 14.115 1.00 84.25 99 CYS A O 1
ATOM 788 N N . GLU A 1 100 ? -4.471 7.274 16.043 1.00 80.56 100 GLU A N 1
ATOM 789 C CA . GLU A 1 100 ? -4.808 8.645 15.654 1.00 80.56 100 GLU A CA 1
ATOM 790 C C . GLU A 1 100 ? -4.116 9.077 14.361 1.00 80.56 100 GLU A C 1
ATOM 792 O O . GLU A 1 100 ? -4.638 9.922 13.645 1.00 80.56 100 GLU A O 1
ATOM 797 N N . ARG A 1 101 ? -2.963 8.495 14.015 1.00 77.94 101 ARG A N 1
ATOM 798 C CA . ARG A 1 101 ? -2.245 8.798 12.767 1.00 77.94 101 ARG A CA 1
ATOM 799 C C . ARG A 1 101 ? -2.657 7.913 11.594 1.00 77.94 101 ARG A C 1
ATOM 801 O O . ARG A 1 101 ? -2.450 8.309 10.452 1.00 77.94 101 ARG A O 1
ATOM 808 N N . ARG A 1 102 ? -3.279 6.764 11.855 1.00 79.12 102 ARG A N 1
ATOM 809 C CA . ARG A 1 102 ? -3.718 5.792 10.845 1.00 79.12 102 ARG A CA 1
ATOM 810 C C . ARG A 1 102 ? -5.179 5.424 11.077 1.00 79.12 102 ARG A C 1
ATOM 812 O O . ARG A 1 102 ? -5.498 4.338 11.529 1.00 79.12 102 ARG A O 1
ATOM 819 N N . PHE A 1 103 ? -6.054 6.385 10.794 1.00 85.00 103 PHE A N 1
ATOM 820 C CA . PHE A 1 103 ? -7.500 6.183 10.810 1.00 85.00 103 PHE A CA 1
ATOM 821 C C . PHE A 1 103 ? -7.974 6.069 9.369 1.00 85.00 103 PHE A C 1
ATOM 823 O O . PHE A 1 103 ? -7.938 7.066 8.642 1.00 85.00 103 PHE A O 1
ATOM 830 N N . ASP A 1 104 ? -8.385 4.872 8.972 1.00 86.12 104 ASP A N 1
ATOM 831 C CA . ASP A 1 104 ? -8.971 4.638 7.661 1.00 86.12 104 ASP A CA 1
ATOM 832 C C . ASP A 1 104 ? -10.489 4.818 7.750 1.00 86.12 104 ASP A C 1
ATOM 834 O O . ASP A 1 104 ? -11.193 4.039 8.391 1.00 86.12 104 ASP A O 1
ATOM 838 N N . MET A 1 105 ? -10.991 5.881 7.120 1.00 86.19 105 MET A N 1
ATOM 839 C CA . MET A 1 105 ? -12.416 6.211 7.138 1.00 86.19 105 MET A CA 1
ATOM 840 C C . MET A 1 105 ? -13.260 5.148 6.425 1.00 86.19 105 MET A C 1
ATOM 842 O O . MET A 1 105 ? -14.362 4.849 6.876 1.00 86.19 105 MET A O 1
ATOM 846 N N . GLY A 1 106 ? -12.761 4.571 5.330 1.00 83.94 106 GLY A N 1
ATOM 847 C CA . GLY A 1 106 ? -13.497 3.571 4.558 1.00 83.94 106 GLY A CA 1
ATOM 848 C C . GLY A 1 106 ? -13.661 2.276 5.344 1.00 83.94 106 GLY A C 1
ATOM 849 O O . GLY A 1 106 ? -14.772 1.750 5.448 1.00 83.94 106 GLY A O 1
ATOM 850 N N . VAL A 1 107 ? -12.578 1.809 5.971 1.00 85.19 107 VAL A N 1
ATOM 851 C CA . VAL A 1 107 ? -12.620 0.646 6.867 1.00 85.19 107 VAL A CA 1
ATOM 852 C C . VAL A 1 107 ? -13.510 0.934 8.074 1.00 85.19 107 VAL A C 1
ATOM 854 O O . VAL A 1 107 ? -14.345 0.097 8.408 1.00 85.19 107 VAL A O 1
ATOM 857 N N . ALA A 1 108 ? -13.400 2.115 8.693 1.00 86.69 108 ALA A N 1
ATOM 858 C CA . ALA A 1 108 ? -14.239 2.488 9.832 1.00 86.69 108 ALA A CA 1
ATOM 859 C C . ALA A 1 108 ? -15.736 2.463 9.484 1.00 86.69 108 ALA A C 1
ATOM 861 O O . ALA A 1 108 ? -16.518 1.889 10.234 1.00 86.69 108 ALA A O 1
ATOM 862 N N . ILE A 1 109 ? -16.140 3.024 8.339 1.00 87.00 109 ILE A N 1
ATOM 863 C CA . ILE A 1 109 ? -17.543 3.000 7.893 1.00 87.00 109 ILE A CA 1
ATOM 864 C C . ILE A 1 109 ? -17.996 1.562 7.650 1.00 87.00 109 ILE A C 1
ATOM 866 O O . ILE A 1 109 ? -19.033 1.155 8.166 1.00 87.00 109 ILE A O 1
ATOM 870 N N . LYS A 1 110 ? -17.206 0.777 6.910 1.00 87.50 110 LYS A N 1
ATOM 871 C CA . LYS A 1 110 ? -17.536 -0.620 6.613 1.00 87.50 110 LYS A CA 1
ATOM 872 C C . LYS A 1 110 ? -17.744 -1.428 7.895 1.00 87.50 110 LYS A C 1
ATOM 874 O O . LYS A 1 110 ? -18.765 -2.088 8.037 1.00 87.50 110 LYS A O 1
ATOM 879 N N . LYS A 1 111 ? -16.798 -1.344 8.834 1.00 88.69 111 LYS A N 1
ATOM 880 C CA . LYS A 1 111 ? -16.854 -2.075 10.106 1.00 88.69 111 LYS A CA 1
ATOM 881 C C . LYS A 1 111 ? -17.970 -1.589 11.020 1.00 88.69 111 LYS A C 1
ATOM 883 O O . LYS A 1 111 ? -18.582 -2.404 11.698 1.00 88.69 111 LYS A O 1
ATOM 888 N N . PHE A 1 112 ? -18.279 -0.298 10.995 1.00 88.44 112 PHE A N 1
ATOM 889 C CA . PHE A 1 112 ? -19.435 0.235 11.707 1.00 88.44 112 PHE A CA 1
ATOM 890 C C . PHE A 1 112 ? -20.748 -0.345 11.174 1.00 88.44 112 PHE A C 1
ATOM 892 O O . PHE A 1 112 ? -21.568 -0.790 11.966 1.00 88.44 112 PHE A O 1
ATOM 899 N N . CYS A 1 113 ? -20.909 -0.438 9.849 1.00 85.12 113 CYS A N 1
ATOM 900 C CA . CYS A 1 113 ? -22.065 -1.100 9.235 1.00 85.12 113 CYS A CA 1
ATOM 901 C C . CYS A 1 113 ? -22.129 -2.610 9.531 1.00 85.12 113 CYS A C 1
ATOM 903 O O . CYS A 1 113 ? -23.205 -3.193 9.484 1.00 85.12 113 CYS A O 1
ATOM 905 N N . GLU A 1 114 ? -20.996 -3.247 9.839 1.00 88.50 114 GLU A N 1
ATOM 906 C CA . GLU A 1 114 ? -20.927 -4.632 10.334 1.00 88.50 114 GLU A CA 1
ATOM 907 C C . GLU A 1 114 ? -21.273 -4.743 11.839 1.00 88.50 114 GLU A C 1
ATOM 909 O O . GLU A 1 114 ? -21.152 -5.821 12.414 1.00 88.50 114 GLU A O 1
ATOM 914 N N . GLY A 1 115 ? -21.686 -3.648 12.489 1.00 87.81 115 GLY A N 1
ATOM 915 C CA . GLY A 1 115 ? -22.072 -3.603 13.904 1.00 87.81 115 GLY A CA 1
ATOM 916 C C . GLY A 1 115 ? -20.918 -3.339 14.875 1.00 87.81 115 GLY A C 1
ATOM 917 O O . GLY A 1 115 ? -21.129 -3.334 16.086 1.00 87.81 115 GLY A O 1
ATOM 918 N N . LYS A 1 116 ? -19.695 -3.093 14.384 1.00 89.69 116 LYS A N 1
ATOM 919 C CA . LYS A 1 116 ? -18.534 -2.873 15.258 1.00 89.69 116 LYS A CA 1
ATOM 920 C C . LYS A 1 116 ? -18.473 -1.453 15.801 1.00 89.69 116 LYS A C 1
ATOM 922 O O . LYS A 1 116 ? -18.690 -0.468 15.094 1.00 89.69 116 LYS A O 1
ATOM 927 N N . SER A 1 117 ? -18.053 -1.337 17.055 1.00 89.00 117 SER A N 1
ATOM 928 C CA . SER A 1 117 ? -17.731 -0.049 17.668 1.00 89.00 117 SER A CA 1
ATOM 929 C C . SER A 1 117 ? -16.379 0.486 17.173 1.00 89.00 117 SER A C 1
ATOM 931 O O . SER A 1 117 ? -15.389 -0.244 17.091 1.00 89.00 117 SER A O 1
ATOM 933 N N . ILE A 1 118 ? -16.320 1.780 16.844 1.00 89.81 118 ILE A N 1
ATOM 934 C CA . ILE A 1 118 ? -15.104 2.430 16.334 1.00 89.81 118 ILE A CA 1
ATOM 935 C C . ILE A 1 118 ? -14.393 3.163 17.471 1.00 89.81 118 ILE A C 1
ATOM 937 O O . ILE A 1 118 ? -14.968 4.051 18.100 1.00 89.81 118 ILE A O 1
ATOM 941 N N . LYS A 1 119 ? -13.123 2.831 17.712 1.00 89.00 119 LYS A N 1
ATOM 942 C CA . LYS A 1 119 ? -12.285 3.442 18.756 1.00 89.00 119 LYS A CA 1
ATOM 943 C C . LYS A 1 119 ? -11.027 4.054 18.142 1.00 89.00 119 LYS A C 1
ATOM 945 O O . LYS A 1 119 ? -10.475 3.526 17.178 1.00 89.00 119 LYS A O 1
ATOM 950 N N . VAL A 1 120 ? -10.542 5.157 18.714 1.00 85.38 120 VAL A N 1
ATOM 951 C CA . VAL A 1 120 ? -9.296 5.814 18.281 1.00 85.38 120 VAL A CA 1
ATOM 952 C C . VAL A 1 120 ? -8.398 6.084 19.486 1.00 85.38 120 VAL A C 1
ATOM 954 O O . VAL A 1 120 ? -8.781 6.789 20.417 1.00 85.38 120 VAL A O 1
ATOM 957 N N . LYS A 1 121 ? -7.183 5.537 19.459 1.00 85.06 121 LYS A N 1
ATOM 958 C CA . LYS A 1 121 ? -6.137 5.745 20.475 1.00 85.06 121 LYS A CA 1
ATOM 959 C C . LYS A 1 121 ? -5.005 6.603 19.918 1.00 85.06 121 LYS A C 1
ATOM 961 O O . LYS A 1 121 ? -4.819 6.644 18.702 1.00 85.06 121 LYS A O 1
ATOM 966 N N . LYS A 1 122 ? -4.202 7.248 20.774 1.00 79.69 122 LYS A N 1
ATOM 967 C CA . LYS A 1 122 ? -3.017 7.995 20.296 1.00 79.69 122 LYS A CA 1
ATOM 968 C C . LYS A 1 122 ? -2.009 7.066 19.632 1.00 79.69 122 LYS A C 1
ATOM 970 O O . LYS A 1 122 ? -1.495 7.343 18.556 1.00 79.69 122 LYS A O 1
ATOM 975 N N . CYS A 1 123 ? -1.775 5.926 20.266 1.00 78.88 123 CYS A N 1
ATOM 976 C CA . CYS A 1 123 ? -1.057 4.802 19.701 1.00 78.88 123 CYS A CA 1
ATOM 977 C C . CYS A 1 123 ? -1.874 3.547 19.982 1.00 78.88 123 CYS A C 1
ATOM 979 O O . CYS A 1 123 ? -2.441 3.400 21.060 1.00 78.88 123 CYS A O 1
ATOM 981 N N . ILE A 1 124 ? -1.921 2.622 19.029 1.00 77.69 124 ILE A N 1
ATOM 982 C CA . ILE A 1 124 ? -2.655 1.365 19.201 1.00 77.69 124 ILE A CA 1
ATOM 983 C C . ILE A 1 124 ? -2.090 0.500 20.339 1.00 77.69 124 ILE A C 1
ATOM 985 O O . ILE A 1 124 ? -2.812 -0.288 20.941 1.00 77.69 124 ILE A O 1
ATOM 989 N N . PHE A 1 125 ? -0.813 0.708 20.660 1.00 74.81 125 PHE A N 1
ATOM 990 C CA . PHE A 1 125 ? -0.084 0.012 21.713 1.00 74.81 125 PHE A CA 1
ATOM 991 C C . PHE A 1 125 ? -0.026 0.761 23.045 1.00 74.81 125 PHE A C 1
ATOM 993 O O . PHE A 1 125 ? 0.530 0.234 24.002 1.00 74.81 125 PHE A O 1
ATOM 1000 N N . SER A 1 126 ? -0.535 1.992 23.113 1.00 70.00 126 SER A N 1
ATOM 1001 C CA . SER A 1 126 ? -0.648 2.704 24.383 1.00 70.00 126 SER A CA 1
ATOM 1002 C C . SER A 1 126 ? -2.088 2.673 24.879 1.00 70.00 126 SER A C 1
ATOM 1004 O O . SER A 1 126 ? -3.043 2.511 24.114 1.00 70.00 126 SER A O 1
ATOM 1006 N N . ASP A 1 127 ? -2.259 2.857 26.181 1.00 65.94 127 ASP A N 1
ATOM 1007 C CA . ASP A 1 127 ? -3.581 3.051 26.781 1.00 65.94 127 ASP A CA 1
ATOM 1008 C C . ASP A 1 127 ? -4.037 4.517 26.725 1.00 65.94 127 ASP A C 1
ATOM 1010 O O . ASP A 1 127 ? -5.122 4.859 27.188 1.00 65.94 127 ASP A O 1
ATOM 1014 N N . GLU A 1 128 ? -3.248 5.395 26.095 1.00 63.44 128 GLU A N 1
ATOM 1015 C CA . GLU A 1 128 ? -3.611 6.798 25.915 1.00 63.44 128 GLU A CA 1
ATOM 1016 C C . GLU A 1 128 ? -4.713 6.966 24.859 1.00 63.44 128 GLU A C 1
ATOM 1018 O O . GLU A 1 128 ? -4.513 6.776 23.652 1.00 63.44 128 GLU A O 1
ATOM 1023 N N . ILE A 1 129 ? -5.881 7.395 25.328 1.00 62.78 129 ILE A N 1
ATOM 1024 C CA . ILE A 1 129 ? -7.036 7.749 24.503 1.00 62.78 129 ILE A CA 1
ATOM 1025 C C . ILE A 1 129 ? -6.733 9.067 23.766 1.00 62.78 129 ILE A C 1
ATOM 1027 O O . ILE A 1 129 ? -6.263 10.037 24.367 1.00 62.78 129 ILE A O 1
ATOM 1031 N N . SER A 1 130 ? -6.950 9.093 22.446 1.00 63.47 130 SER A N 1
ATOM 1032 C CA . SER A 1 130 ? -6.741 10.291 21.619 1.00 63.47 130 SER A CA 1
ATOM 1033 C C . SER A 1 130 ? -7.969 11.197 21.661 1.00 63.47 130 SER A C 1
ATOM 1035 O O . SER A 1 130 ? -9.103 10.728 21.754 1.00 63.47 130 SER A O 1
ATOM 1037 N N . SER A 1 131 ? -7.748 12.506 21.559 1.00 55.66 131 SER A N 1
ATOM 1038 C CA . SER A 1 131 ? -8.803 13.511 21.472 1.00 55.66 131 SER A CA 1
ATOM 1039 C C . SER A 1 131 ? -9.510 13.456 20.109 1.00 55.66 131 SER A C 1
ATOM 1041 O O . SER A 1 131 ? -9.133 14.157 19.175 1.00 55.66 131 SER A O 1
ATOM 1043 N N . ASP A 1 132 ? -10.514 12.588 20.009 1.00 67.06 132 ASP A N 1
ATOM 1044 C CA . ASP A 1 132 ? -11.873 12.737 19.449 1.00 67.06 132 ASP A CA 1
ATOM 1045 C C . ASP A 1 132 ? -12.170 13.475 18.117 1.00 67.06 132 ASP A C 1
ATOM 1047 O O . ASP A 1 132 ? -13.283 13.366 17.604 1.00 67.06 132 ASP A O 1
ATOM 1051 N N . GLU A 1 133 ? -11.261 14.229 17.490 1.00 77.06 133 GLU A N 1
ATOM 1052 C CA . GLU A 1 133 ? -11.589 15.010 16.280 1.00 77.06 133 GLU A CA 1
ATOM 1053 C C . GLU A 1 133 ? -11.929 14.106 15.084 1.00 77.06 133 GLU A C 1
ATOM 1055 O O . GLU A 1 133 ? -12.827 14.402 14.290 1.00 77.06 133 GLU A O 1
ATOM 1060 N N . LYS A 1 134 ? -11.244 12.965 14.967 1.00 78.06 134 LYS A N 1
ATOM 1061 C CA . LYS A 1 134 ? -11.509 11.976 13.914 1.00 78.06 134 LYS A CA 1
ATOM 1062 C C . LYS A 1 134 ? -12.832 11.252 14.122 1.00 78.06 134 LYS A C 1
ATOM 1064 O O . LYS A 1 134 ? -13.555 11.070 13.148 1.00 78.06 134 LYS A O 1
ATOM 1069 N N . LEU A 1 135 ? -13.177 10.929 15.369 1.00 79.25 135 LEU A N 1
ATOM 1070 C CA . LEU A 1 135 ? -14.483 10.365 15.709 1.00 79.25 135 LEU A CA 1
ATOM 1071 C C . LEU A 1 135 ? -15.601 11.370 15.422 1.00 79.25 135 LEU A C 1
ATOM 1073 O O . LEU A 1 135 ? -16.585 11.009 14.792 1.00 79.25 135 LEU A O 1
ATOM 1077 N N . LYS A 1 136 ? -15.407 12.659 15.724 1.00 83.56 136 LYS A N 1
ATOM 1078 C CA . LYS A 1 136 ? -16.360 13.715 15.334 1.00 83.56 136 LYS A CA 1
ATOM 1079 C C . LYS A 1 136 ? -16.568 13.791 13.820 1.00 83.56 136 LYS A C 1
ATOM 1081 O O . LYS A 1 136 ? -17.703 13.935 13.367 1.00 83.56 136 LYS A O 1
ATOM 1086 N N . LYS A 1 137 ? -15.494 13.714 13.023 1.00 84.50 137 LYS A N 1
ATOM 1087 C CA . LYS A 1 137 ? -15.593 13.670 11.549 1.00 84.50 137 LYS A CA 1
ATOM 1088 C C . LYS A 1 137 ? -16.305 12.402 11.086 1.00 84.50 137 LYS A C 1
ATOM 1090 O O . LYS A 1 137 ? -17.189 12.496 10.245 1.00 84.50 137 LYS A O 1
ATOM 1095 N N . PHE A 1 138 ? -15.973 11.258 11.673 1.00 84.31 138 PHE A N 1
ATOM 1096 C CA . PHE A 1 138 ? -16.629 9.985 11.400 1.00 84.31 138 PHE A CA 1
ATOM 1097 C C . PHE A 1 138 ? -18.137 10.045 11.692 1.00 84.31 138 PHE A C 1
ATOM 1099 O O . PHE A 1 138 ? -18.929 9.786 10.794 1.00 84.31 138 PHE A O 1
ATOM 1106 N N . SER A 1 139 ? -18.557 10.501 12.875 1.00 83.81 139 SER A N 1
ATOM 1107 C CA . SER A 1 139 ? -19.976 10.651 13.228 1.00 83.81 139 SER A CA 1
ATOM 1108 C C . SER A 1 139 ? -20.725 11.584 12.275 1.00 83.81 139 SER A C 1
ATOM 1110 O O . SER A 1 139 ? -21.853 11.288 11.889 1.00 83.81 139 SER A O 1
ATOM 1112 N N . LYS A 1 140 ? -20.099 12.690 11.845 1.00 85.44 140 LYS A N 1
ATOM 1113 C CA . LYS A 1 140 ? -20.679 13.576 10.819 1.00 85.44 140 LYS A CA 1
ATOM 1114 C C . LYS A 1 140 ? -20.882 12.848 9.494 1.00 85.44 140 LYS A C 1
ATOM 1116 O O . LYS A 1 140 ? -21.925 13.007 8.872 1.00 85.44 140 LYS A O 1
ATOM 1121 N N . VAL A 1 141 ? -19.895 12.064 9.069 1.00 84.19 141 VAL A N 1
ATOM 1122 C CA . VAL A 1 141 ? -19.956 11.282 7.832 1.00 84.19 141 VAL A CA 1
ATOM 1123 C C . VAL A 1 141 ? -21.063 10.227 7.912 1.00 84.19 141 VAL A C 1
ATOM 1125 O O . VAL A 1 141 ? -21.911 10.186 7.028 1.00 84.19 141 VAL A O 1
ATOM 1128 N N . ILE A 1 142 ? -21.132 9.454 8.997 1.00 84.69 142 ILE A N 1
ATOM 1129 C CA . ILE A 1 142 ? -22.197 8.466 9.241 1.00 84.69 142 ILE A CA 1
ATOM 1130 C C . ILE A 1 142 ? -23.588 9.111 9.191 1.00 84.69 142 ILE A C 1
ATOM 1132 O O . ILE A 1 142 ? -24.473 8.611 8.497 1.00 84.69 142 ILE A O 1
ATOM 1136 N N . HIS A 1 143 ? -23.760 10.266 9.841 1.00 82.19 143 HIS A N 1
ATOM 1137 C CA . HIS A 1 143 ? -25.015 11.015 9.799 1.00 82.19 143 HIS A CA 1
ATOM 1138 C C . HIS A 1 143 ? -25.376 11.475 8.376 1.00 82.19 143 HIS A C 1
ATOM 1140 O O . HIS A 1 143 ? -26.536 11.393 7.982 1.00 82.19 143 HIS A O 1
ATOM 1146 N N . LEU A 1 144 ? -24.405 11.955 7.591 1.00 82.38 144 LEU A N 1
ATOM 1147 C CA . LEU A 1 144 ? -24.630 12.362 6.196 1.00 82.38 144 LEU A CA 1
ATOM 1148 C C . LEU A 1 144 ? -25.036 11.188 5.301 1.00 82.38 144 LEU A C 1
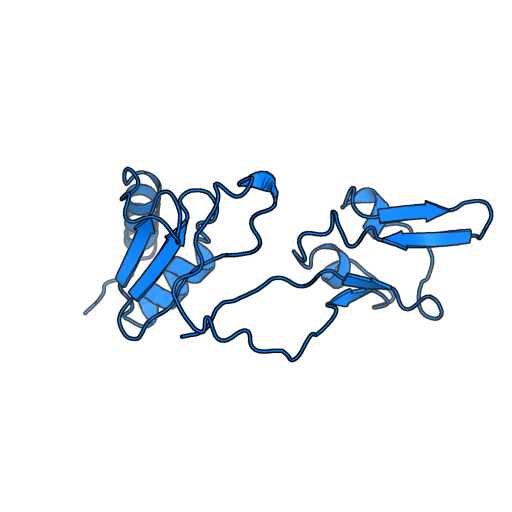ATOM 1150 O O . LEU A 1 144 ? -25.862 11.364 4.410 1.00 82.38 144 LEU A O 1
ATOM 1154 N N . PHE A 1 145 ? -24.486 10.000 5.550 1.00 79.31 145 PHE A N 1
ATOM 1155 C CA . PHE A 1 145 ? -24.852 8.783 4.827 1.00 79.31 145 PHE A CA 1
ATOM 1156 C C . PHE A 1 145 ? -26.174 8.162 5.307 1.00 79.31 145 PHE A C 1
ATOM 1158 O O . PHE A 1 145 ? -26.618 7.177 4.724 1.00 79.31 145 PHE A O 1
ATOM 1165 N N . GLY A 1 146 ? -26.815 8.718 6.343 1.00 75.56 146 GLY A N 1
ATOM 1166 C CA . GLY A 1 146 ? -28.070 8.194 6.889 1.00 75.56 146 GLY A CA 1
ATOM 1167 C C . GLY A 1 146 ? -27.935 6.809 7.528 1.00 75.56 146 GLY A C 1
ATOM 1168 O O . GLY A 1 146 ? -28.938 6.127 7.721 1.00 75.56 146 GLY A O 1
ATOM 1169 N N . VAL A 1 147 ? -26.710 6.388 7.850 1.00 68.25 147 VAL A N 1
ATOM 1170 C CA . VAL A 1 147 ? -26.431 5.083 8.451 1.00 68.25 147 VAL A CA 1
ATOM 1171 C C . VAL A 1 147 ? -26.807 5.155 9.931 1.00 68.25 147 VAL A C 1
ATOM 1173 O O . VAL A 1 147 ? -26.209 5.914 10.695 1.00 68.25 147 VAL A O 1
ATOM 1176 N N . LYS A 1 148 ? -27.820 4.386 10.334 1.00 59.69 148 LYS A N 1
ATOM 1177 C CA . LYS A 1 148 ? -28.199 4.180 11.736 1.00 59.69 148 LYS A CA 1
ATOM 1178 C C . LYS A 1 148 ? -27.753 2.780 12.153 1.00 59.69 148 LYS A C 1
ATOM 1180 O O . LYS A 1 148 ? -27.939 1.844 11.386 1.00 59.69 148 LYS A O 1
ATOM 1185 N N . ASN A 1 149 ? -27.158 2.667 13.339 1.00 50.84 149 ASN A N 1
ATOM 1186 C CA . ASN A 1 149 ? -27.067 1.380 14.023 1.00 50.84 149 ASN A CA 1
ATOM 1187 C C . ASN A 1 149 ? -28.423 1.138 14.686 1.00 50.84 149 ASN A C 1
ATOM 1189 O O . ASN A 1 149 ? -28.843 1.977 15.487 1.00 50.84 149 ASN A O 1
ATOM 1193 N N . ASP A 1 150 ? -29.084 0.047 14.308 1.00 45.56 150 ASP A N 1
ATOM 1194 C CA . ASP A 1 150 ? -30.225 -0.516 15.038 1.00 45.56 150 ASP A CA 1
ATOM 1195 C C . ASP A 1 150 ? -29.733 -1.342 16.237 1.00 45.56 150 ASP A C 1
ATOM 1197 O O . ASP A 1 150 ? -28.678 -2.009 16.104 1.00 45.56 150 ASP A O 1
#

Sequence (150 aa):
MFLYKQFPVSIDQEKCSKCRICVSICNCFSYNKDTNTVLVNNISCKGCGVCVASCPSSAIHHLQDDSFFYLSEKAEVNKFECEKCLYEFFEDEDSIIFCERRFDMGVAIKKFCEGKSIKVKKCIFSDEISSDEKLKKFSKVIHLFGVKND

Secondary structure (DSSP, 8-state):
-EEEEPPPEEE-TTT-----HHHHH-TTEEEETTTTEEEE-TTT-----HHHHT-TT--EEE----------S--------GGG--EEEEE-SSEEEEETTB--HHHHHHHHHTTPEEEEESSTTS--B--SHHHHHHHHHHHHTT----

Radius of gyration: 18.8 Å; chains: 1; bounding box: 54×31×46 Å

pLDDT: mean 79.13, std 17.19, range [38.44, 97.38]

Foldseek 3Di:
DAWDFQAFKDFQFVLQPLPCPLVVPDPQWDADPVVRTIDGNRQLGLNPCPCCVPRPSNGMDGPDDVDGDDPPDQDPDDPPPPSNDRTQWDDDPAAIEGAPVRDDLVVVVVVVLVRHDYAYAVDRSDPHGDPDPVVVVSVVVCVVVVPDDD